Protein AF-A0A931ZYP3-F1 (afdb_monomer_lite)

Radius of gyration: 19.09 Å; chains: 1; bounding box: 45×35×56 Å

Secondary structure (DSSP, 8-state):
-HHHHHHHHHHHHHHHHHHHHHHHT--SPPHHHHHHHHHHHHHHHB---TTSSS--EEEEES-HHHHHHHHHHHHHTT---TTSEEEEEEE-TTS-HHHHHHHHHHHH---GGGEEEEE---SGGGTTS-TTS-TT-EEEEEE--HHHHHHHHHHHHHHHTTS--

pLDDT: mean 90.43, std 12.02, range [52.38, 98.69]

Foldseek 3Di:
DVVVVVVVVVVVVVVVVVVVVVVVVDDPDDLVNLLLVLLVLCVVFWDDDVPPPFDKTKGKFQPLVSLLSNLCCCCVVVVDDLVQKAKEFEDEPVADLQQLLVVNCVSNVHHSVSYHYDYDPDPVVPPDDDPCPRVNGMMMIIGRDPVSVVVSVVSVVVVVVPVVD

Sequence (165 aa):
MRFNRERSKAIQQENEQFRAVGRRGIGTLSKRELLVAGAALYWGEGTKSEKRPSPMLALSNSDPRLVALFMRFVREILGVPEDRIRSGVHIYPNLTAEKARRFWAKVTGLPADKFYVVNQVSRASQSRRPRNSLPYGTVSVRVSSRALFQRVLGCIEGFADNATK

Structure (mmCIF, N/CA/C/O backbone):
data_AF-A0A931ZYP3-F1
#
_entry.id   AF-A0A931ZYP3-F1
#
loop_
_atom_site.group_PDB
_atom_site.id
_atom_site.type_symbol
_atom_site.label_atom_id
_atom_site.label_alt_id
_atom_site.label_comp_id
_atom_site.label_asym_id
_atom_site.label_entity_id
_atom_site.label_seq_id
_atom_site.pdbx_PDB_ins_code
_atom_site.Cartn_x
_atom_site.Cartn_y
_atom_site.Cartn_z
_atom_site.occupancy
_atom_site.B_iso_or_equiv
_atom_site.auth_seq_id
_atom_site.auth_comp_id
_atom_site.auth_asym_id
_atom_site.auth_atom_id
_atom_site.pdbx_PDB_model_num
ATOM 1 N N . MET A 1 1 ? 14.338 -5.470 40.236 1.00 62.47 1 MET A N 1
ATOM 2 C CA . MET A 1 1 ? 14.302 -6.066 38.872 1.00 62.47 1 MET A CA 1
ATOM 3 C C . MET A 1 1 ? 13.080 -6.958 38.601 1.00 62.47 1 MET A C 1
ATOM 5 O O . MET A 1 1 ? 12.554 -6.876 37.499 1.00 62.47 1 MET A O 1
ATOM 9 N N . ARG A 1 2 ? 12.596 -7.781 39.551 1.00 63.94 2 ARG A N 1
ATOM 10 C CA . ARG A 1 2 ? 11.420 -8.667 39.363 1.00 63.94 2 ARG A CA 1
ATOM 11 C C . ARG A 1 2 ? 10.085 -7.913 39.195 1.00 63.94 2 ARG A C 1
ATOM 13 O O . ARG A 1 2 ? 9.375 -8.174 38.232 1.00 63.94 2 ARG A O 1
ATOM 20 N N . PHE A 1 3 ? 9.845 -6.889 40.019 1.00 63.97 3 PHE A N 1
ATOM 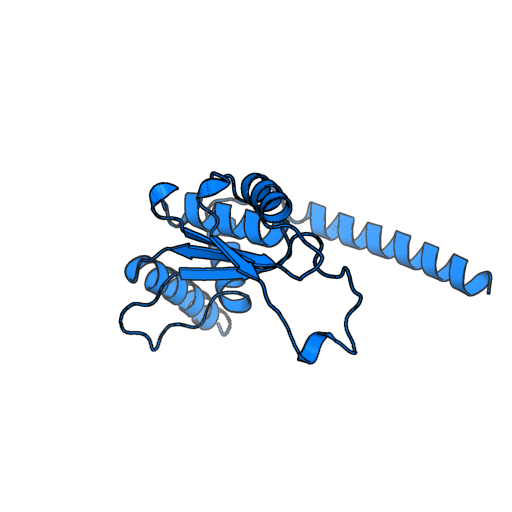21 C CA . PHE A 1 3 ? 8.668 -6.005 39.947 1.00 63.97 3 PHE A CA 1
ATOM 22 C C . PHE A 1 3 ? 8.483 -5.341 38.569 1.00 63.97 3 PHE A C 1
ATOM 24 O O . PHE A 1 3 ? 7.392 -5.346 38.007 1.00 63.97 3 PHE A O 1
ATOM 31 N N . ASN A 1 4 ? 9.572 -4.853 37.960 1.00 75.19 4 ASN A N 1
ATOM 32 C CA . ASN A 1 4 ? 9.519 -4.253 36.622 1.00 75.19 4 ASN A CA 1
ATOM 33 C C . ASN A 1 4 ? 9.122 -5.275 35.545 1.00 75.19 4 ASN A C 1
ATOM 35 O O . ASN A 1 4 ? 8.399 -4.921 34.623 1.00 75.19 4 ASN A O 1
ATOM 39 N N . ARG A 1 5 ? 9.541 -6.544 35.668 1.00 77.94 5 ARG A N 1
ATOM 40 C CA . ARG A 1 5 ? 9.166 -7.605 34.717 1.00 77.94 5 ARG A CA 1
ATOM 41 C C . ARG A 1 5 ? 7.701 -8.014 34.860 1.00 77.94 5 ARG A C 1
ATOM 43 O O . ARG A 1 5 ? 7.040 -8.226 33.849 1.00 77.94 5 ARG A O 1
ATOM 50 N N . GLU A 1 6 ? 7.200 -8.125 36.086 1.00 84.19 6 GLU A N 1
ATOM 51 C CA . GLU A 1 6 ? 5.796 -8.463 36.360 1.00 84.19 6 GLU A CA 1
ATOM 52 C C . GLU A 1 6 ? 4.860 -7.341 35.891 1.00 84.19 6 GLU A C 1
ATOM 54 O O . GLU A 1 6 ? 3.898 -7.609 35.171 1.00 84.19 6 GLU A O 1
ATOM 59 N N . ARG A 1 7 ? 5.220 -6.076 36.149 1.00 86.50 7 ARG A N 1
ATOM 60 C CA . ARG A 1 7 ? 4.510 -4.909 35.609 1.00 86.50 7 ARG A CA 1
ATOM 61 C C . ARG A 1 7 ? 4.524 -4.871 34.078 1.00 86.50 7 ARG A C 1
ATOM 63 O O . ARG A 1 7 ? 3.486 -4.634 33.471 1.00 86.50 7 ARG A O 1
ATOM 70 N N . SER A 1 8 ? 5.669 -5.131 33.438 1.00 89.44 8 SER A N 1
ATOM 71 C CA . SER A 1 8 ? 5.746 -5.196 31.971 1.00 89.44 8 SER A CA 1
ATOM 72 C C . SER A 1 8 ? 4.854 -6.292 31.383 1.00 89.44 8 SER A C 1
ATOM 74 O O . SER A 1 8 ? 4.223 -6.058 30.357 1.00 89.44 8 SER A O 1
ATOM 76 N N . LYS A 1 9 ? 4.763 -7.462 32.030 1.00 92.38 9 LYS A N 1
ATOM 77 C CA . LYS A 1 9 ? 3.857 -8.539 31.600 1.00 92.38 9 LYS A CA 1
ATOM 78 C C . LYS A 1 9 ? 2.388 -8.144 31.736 1.00 92.38 9 LYS A C 1
ATOM 80 O O . LYS A 1 9 ? 1.627 -8.380 30.804 1.00 92.38 9 LYS A O 1
ATOM 85 N N . ALA A 1 10 ? 2.007 -7.520 32.851 1.00 92.69 10 ALA A N 1
ATOM 86 C CA . ALA A 1 10 ? 0.640 -7.044 33.060 1.00 92.69 10 ALA A CA 1
ATOM 87 C C . ALA A 1 10 ? 0.234 -6.007 31.996 1.00 92.69 10 ALA A C 1
ATOM 89 O O . ALA A 1 10 ? -0.794 -6.164 31.347 1.00 92.69 10 ALA A O 1
ATOM 90 N N . ILE A 1 11 ? 1.101 -5.022 31.725 1.00 94.19 11 ILE A N 1
ATOM 91 C CA . ILE A 1 11 ? 0.893 -4.026 30.659 1.00 94.19 11 ILE A CA 1
ATOM 92 C C . ILE A 1 11 ? 0.796 -4.696 29.281 1.00 94.19 11 ILE A C 1
ATOM 94 O O . ILE A 1 11 ? 0.007 -4.282 28.436 1.00 94.19 11 ILE A O 1
ATOM 98 N N . GLN A 1 12 ? 1.601 -5.727 29.012 1.00 94.56 12 GLN A N 1
ATOM 99 C CA . GLN A 1 12 ? 1.524 -6.450 27.745 1.00 94.56 12 GLN A CA 1
ATOM 100 C C . GLN A 1 12 ? 0.174 -7.162 27.580 1.00 94.56 12 GLN A C 1
ATOM 102 O O . GLN A 1 12 ? -0.430 -7.053 26.516 1.00 94.56 12 GLN A O 1
ATOM 107 N N . GLN A 1 13 ? -0.314 -7.835 28.624 1.00 94.69 13 GLN A N 1
ATOM 108 C CA . GLN A 1 13 ? -1.623 -8.493 28.604 1.00 94.69 13 GLN A CA 1
ATOM 109 C C . GLN A 1 13 ? -2.759 -7.483 28.411 1.00 94.69 13 GLN A C 1
ATOM 111 O O . GLN A 1 13 ? -3.633 -7.692 27.574 1.00 94.69 13 GLN A O 1
ATOM 116 N N . GLU A 1 14 ? -2.716 -6.356 29.120 1.00 96.75 14 GLU A N 1
ATOM 117 C CA . GLU A 1 14 ? -3.686 -5.269 28.966 1.00 96.75 14 GLU A CA 1
ATOM 118 C C . GLU A 1 14 ? -3.666 -4.688 27.535 1.00 96.75 14 GLU A C 1
ATOM 120 O O . GLU A 1 14 ? -4.705 -4.554 26.884 1.00 96.75 14 GLU A O 1
ATOM 125 N N . ASN A 1 15 ? -2.478 -4.448 26.971 1.00 97.00 15 ASN A N 1
ATOM 126 C CA . ASN A 1 15 ? -2.329 -4.019 25.579 1.00 97.00 15 ASN A CA 1
ATOM 127 C C . ASN A 1 15 ? -2.909 -5.035 24.584 1.00 97.00 15 ASN A C 1
ATOM 129 O O . ASN A 1 15 ? -3.500 -4.645 23.575 1.00 97.00 15 ASN A O 1
ATOM 133 N N . GLU A 1 16 ? -2.726 -6.333 24.824 1.00 96.88 16 GLU A N 1
ATOM 134 C CA . GLU A 1 16 ? -3.296 -7.393 23.990 1.00 96.88 16 GLU A CA 1
ATOM 135 C C . GLU A 1 16 ? -4.829 -7.388 24.049 1.00 96.88 16 GLU A C 1
ATOM 137 O O . GLU A 1 16 ? -5.474 -7.531 23.007 1.00 96.88 16 GLU A O 1
ATOM 142 N N . GLN A 1 17 ? -5.416 -7.126 25.220 1.00 97.12 17 GLN A N 1
ATOM 143 C CA . GLN A 1 17 ? -6.865 -6.979 25.381 1.00 97.12 17 GLN A CA 1
ATOM 144 C C . GLN A 1 17 ? -7.405 -5.773 24.600 1.00 97.12 17 GLN A C 1
ATOM 146 O O . GLN A 1 17 ? -8.337 -5.932 23.805 1.00 97.12 17 GLN A O 1
ATOM 151 N N . PHE A 1 18 ? -6.789 -4.592 24.728 1.00 97.81 18 PHE A N 1
ATOM 152 C CA . PHE A 1 18 ? -7.200 -3.409 23.960 1.00 97.81 18 PHE A CA 1
ATOM 153 C C . PHE A 1 18 ? -7.043 -3.613 22.448 1.00 97.81 18 PHE A C 1
ATOM 155 O O . PHE A 1 18 ? -7.933 -3.262 21.669 1.00 97.81 18 PHE A O 1
ATOM 162 N N . ARG A 1 19 ? -5.955 -4.260 22.011 1.00 96.69 19 ARG A N 1
ATOM 163 C CA . ARG A 1 19 ? -5.765 -4.627 20.598 1.00 96.69 19 ARG A CA 1
ATOM 164 C C . ARG A 1 19 ? -6.827 -5.609 20.111 1.00 96.69 19 ARG A C 1
ATOM 166 O O . ARG A 1 19 ? -7.275 -5.482 18.974 1.00 96.69 19 ARG A O 1
ATOM 173 N N . ALA A 1 20 ? -7.243 -6.569 20.937 1.00 96.56 20 ALA A N 1
ATOM 174 C CA . ALA A 1 20 ? -8.303 -7.513 20.591 1.00 96.56 20 ALA A CA 1
ATOM 175 C C . ALA A 1 20 ? -9.661 -6.814 20.433 1.00 96.56 20 ALA A C 1
ATOM 177 O O . ALA A 1 20 ? -10.399 -7.129 19.500 1.00 96.56 20 ALA A O 1
ATOM 178 N N . VAL A 1 21 ? -9.974 -5.834 21.290 1.00 97.44 21 VAL A N 1
ATOM 179 C CA . VAL A 1 21 ? -11.161 -4.975 21.137 1.00 97.44 21 VAL A CA 1
ATOM 180 C C . VAL A 1 21 ? -11.108 -4.220 19.808 1.00 97.44 21 VAL A C 1
ATOM 182 O O . VAL A 1 21 ? -12.028 -4.361 19.006 1.00 97.44 21 VAL A O 1
ATOM 185 N N . GLY A 1 22 ? -10.005 -3.518 19.519 1.00 96.69 22 GLY A N 1
ATOM 186 C CA . GLY A 1 22 ? -9.841 -2.794 18.253 1.00 96.69 22 GLY A CA 1
ATOM 187 C C . GLY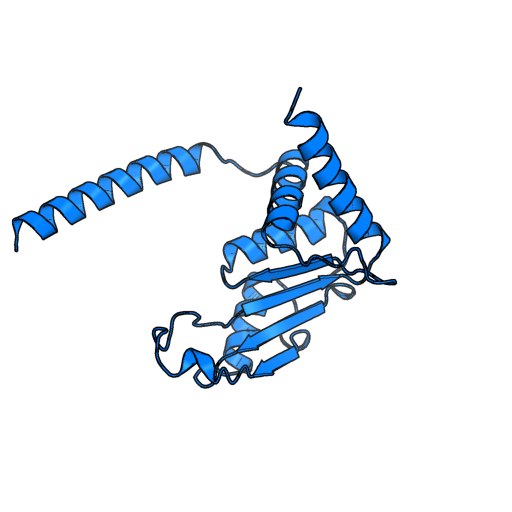 A 1 22 ? -9.931 -3.702 17.022 1.00 96.69 22 GLY A C 1
ATOM 188 O O . GLY A 1 22 ? -10.585 -3.358 16.042 1.00 96.69 22 GLY A O 1
ATOM 189 N N . ARG A 1 23 ? -9.345 -4.906 17.084 1.00 95.56 23 ARG A N 1
ATOM 190 C CA . ARG A 1 23 ? -9.410 -5.891 15.994 1.00 95.56 23 ARG A CA 1
ATOM 191 C C . ARG A 1 23 ? -10.832 -6.386 15.736 1.00 95.56 23 ARG A C 1
ATOM 193 O O . ARG A 1 23 ? -11.187 -6.566 14.581 1.00 95.56 23 ARG A O 1
ATOM 200 N N . ARG A 1 24 ? -11.634 -6.609 16.782 1.00 95.88 24 ARG A N 1
ATOM 201 C CA . ARG A 1 24 ? -13.042 -7.026 16.638 1.00 95.88 24 ARG A CA 1
ATOM 202 C C . ARG A 1 24 ? -13.927 -5.930 16.049 1.00 95.88 24 ARG A C 1
ATOM 204 O O . ARG A 1 24 ? -14.931 -6.257 15.431 1.00 95.88 24 ARG A O 1
ATOM 211 N N . GLY A 1 25 ? -13.545 -4.662 16.211 1.00 96.31 25 GLY A N 1
ATOM 212 C CA . GLY A 1 25 ? -14.243 -3.529 15.601 1.00 96.31 25 GLY A CA 1
ATOM 213 C C . GLY A 1 25 ? -14.079 -3.434 14.082 1.00 96.31 25 GLY A C 1
ATOM 214 O O . GLY A 1 25 ? -14.853 -2.733 13.442 1.00 96.31 25 GLY A O 1
ATOM 215 N N . ILE A 1 26 ? -13.104 -4.138 13.495 1.00 95.69 26 ILE A N 1
ATOM 216 C CA . ILE A 1 26 ? -12.845 -4.127 12.052 1.00 95.69 26 ILE A CA 1
ATOM 217 C C . ILE A 1 26 ? -13.111 -5.519 11.477 1.00 95.69 26 ILE A C 1
ATOM 219 O O . ILE A 1 26 ? -12.328 -6.452 11.664 1.00 95.69 26 ILE A O 1
ATOM 223 N N . GLY A 1 27 ? -14.232 -5.649 10.770 1.00 93.00 27 GLY A N 1
ATOM 224 C CA . GLY A 1 27 ? -14.607 -6.864 10.052 1.00 93.00 27 GLY A CA 1
ATOM 225 C C . GLY A 1 27 ? -13.951 -6.981 8.674 1.00 93.00 27 GLY A C 1
ATOM 226 O O . GLY A 1 27 ? -12.930 -6.361 8.366 1.00 93.00 27 GLY A O 1
ATOM 227 N N . THR A 1 28 ? -14.564 -7.788 7.809 1.00 94.69 28 THR A N 1
ATOM 228 C CA . THR A 1 28 ? -14.203 -7.818 6.389 1.00 94.69 28 THR A CA 1
ATOM 229 C C . THR A 1 28 ? -14.559 -6.480 5.754 1.00 94.69 28 THR A C 1
ATOM 231 O O . THR A 1 28 ? -15.721 -6.090 5.757 1.00 94.69 28 THR A O 1
ATOM 234 N N . LEU A 1 29 ? -13.564 -5.804 5.180 1.00 96.94 29 LEU A N 1
ATOM 235 C CA . LEU A 1 29 ? -13.775 -4.510 4.538 1.00 96.94 29 LEU A CA 1
ATOM 236 C C . LEU A 1 29 ? -14.688 -4.653 3.315 1.00 96.94 29 LEU A C 1
ATOM 238 O O . LEU A 1 29 ? -14.351 -5.354 2.356 1.00 96.94 29 LEU A O 1
ATOM 242 N N . SER A 1 30 ? -15.805 -3.934 3.330 1.00 97.62 30 SER A N 1
ATOM 243 C CA . SER A 1 30 ? -16.619 -3.654 2.151 1.00 97.62 30 SER A CA 1
ATOM 244 C C . SER A 1 30 ? -15.832 -2.836 1.118 1.00 97.62 30 SER A C 1
ATOM 246 O O . SER A 1 30 ? -14.801 -2.226 1.416 1.00 97.62 30 SER A O 1
ATOM 248 N N . LYS A 1 31 ? -16.347 -2.742 -0.116 1.00 97.81 31 LYS A N 1
ATOM 249 C CA . LYS A 1 31 ? -15.730 -1.896 -1.155 1.00 97.81 31 LYS A CA 1
ATOM 250 C C . LYS A 1 31 ? -15.630 -0.428 -0.731 1.00 97.81 31 LYS A C 1
ATOM 252 O O . LYS A 1 31 ? -14.653 0.236 -1.069 1.00 97.81 31 LYS A O 1
ATOM 257 N N . ARG A 1 32 ? -16.618 0.084 0.013 1.00 97.00 32 ARG A N 1
ATOM 258 C CA . ARG A 1 32 ? -16.595 1.467 0.503 1.00 97.00 32 ARG A CA 1
ATOM 259 C C . ARG A 1 32 ? -15.527 1.654 1.577 1.00 97.00 32 ARG A C 1
ATOM 261 O O . ARG A 1 32 ? -14.764 2.609 1.481 1.00 97.00 32 ARG A O 1
ATOM 268 N N . GLU A 1 33 ? -15.425 0.746 2.543 1.00 97.75 33 GLU A N 1
ATOM 269 C CA . GLU A 1 33 ? -14.385 0.813 3.579 1.00 97.75 33 GLU A CA 1
ATOM 270 C C . GLU A 1 33 ? -12.984 0.658 2.986 1.00 97.75 33 GLU A C 1
ATOM 272 O O . GLU A 1 33 ? -12.078 1.393 3.364 1.00 97.75 33 GLU A O 1
ATOM 277 N N . LEU A 1 34 ? -12.803 -0.232 2.004 1.00 98.31 34 LEU A N 1
ATOM 278 C CA . LEU A 1 34 ? -11.527 -0.390 1.306 1.00 98.31 34 LEU A CA 1
ATOM 279 C C . LEU A 1 34 ? -11.161 0.852 0.481 1.00 98.31 34 LEU A C 1
ATOM 281 O O . LEU A 1 34 ? -9.992 1.232 0.451 1.00 98.31 34 LEU A O 1
ATOM 285 N N . LEU A 1 35 ? -12.138 1.506 -0.159 1.00 98.25 35 LEU A N 1
ATOM 286 C CA . LEU A 1 35 ? -11.932 2.797 -0.821 1.00 98.25 35 LEU A CA 1
ATOM 287 C C . LEU A 1 35 ? -11.455 3.853 0.183 1.00 98.25 35 LEU A C 1
ATOM 289 O O . LEU A 1 35 ? -10.477 4.546 -0.091 1.00 98.25 35 LEU A O 1
ATOM 293 N N . VAL A 1 36 ? -12.116 3.946 1.343 1.00 97.44 36 VAL A N 1
ATOM 294 C CA . VAL A 1 36 ? -11.759 4.913 2.388 1.00 97.44 36 VAL A CA 1
ATOM 295 C C . VAL A 1 36 ? -10.365 4.642 2.947 1.00 97.44 36 VAL A C 1
ATOM 297 O O . VAL A 1 36 ? -9.501 5.518 2.913 1.00 97.44 36 VAL A O 1
ATOM 300 N N . ALA A 1 37 ? -10.115 3.407 3.382 1.00 97.69 37 ALA A N 1
ATOM 301 C CA . ALA A 1 37 ? -8.835 2.991 3.936 1.00 97.69 37 ALA A CA 1
ATOM 302 C C . ALA A 1 37 ? -7.692 3.143 2.924 1.00 97.69 37 ALA A C 1
ATOM 304 O O . ALA A 1 37 ? -6.621 3.620 3.283 1.00 97.69 37 ALA A O 1
ATOM 305 N N . GLY A 1 38 ? -7.907 2.774 1.659 1.00 98.06 38 GLY A N 1
ATOM 306 C CA . GLY A 1 38 ? -6.892 2.871 0.612 1.00 98.06 38 GLY A CA 1
ATOM 307 C C . GLY A 1 38 ? -6.521 4.310 0.253 1.00 98.06 38 GLY A C 1
ATOM 308 O O . GLY A 1 38 ? -5.337 4.610 0.099 1.00 98.06 38 GLY A O 1
ATOM 309 N N . ALA A 1 39 ? -7.502 5.213 0.177 1.00 97.94 39 ALA A N 1
ATOM 310 C CA . ALA A 1 39 ? -7.243 6.630 -0.064 1.00 97.94 39 ALA A CA 1
ATOM 311 C C . ALA A 1 39 ? -6.558 7.303 1.139 1.00 97.94 39 ALA A C 1
ATOM 313 O O . ALA A 1 39 ? -5.572 8.011 0.948 1.00 97.94 39 ALA A O 1
ATOM 314 N N . ALA A 1 40 ? -6.998 7.025 2.373 1.00 97.69 40 ALA A N 1
ATOM 315 C CA . ALA A 1 40 ? -6.357 7.551 3.581 1.00 97.69 40 ALA A CA 1
ATOM 316 C C . ALA A 1 40 ? -4.924 7.015 3.743 1.00 97.69 40 ALA A C 1
ATOM 318 O O . ALA A 1 40 ? -4.003 7.763 4.071 1.00 97.69 40 ALA A O 1
ATOM 319 N N . LEU A 1 41 ? -4.712 5.733 3.431 1.00 97.75 41 LEU A N 1
ATOM 320 C CA . LEU A 1 41 ? -3.385 5.129 3.396 1.00 97.75 41 LEU A CA 1
ATOM 321 C C . LEU A 1 41 ? -2.485 5.822 2.369 1.00 97.75 41 LEU A C 1
ATOM 323 O O . LEU A 1 41 ? -1.342 6.146 2.680 1.00 97.75 41 LEU A O 1
ATOM 327 N N . TYR A 1 42 ? -2.989 6.075 1.157 1.00 98.06 42 TYR A N 1
ATOM 328 C CA . TYR A 1 42 ? -2.224 6.795 0.141 1.00 98.06 42 TYR A CA 1
ATOM 329 C C . TYR A 1 42 ? -1.935 8.242 0.553 1.00 98.06 42 TYR A C 1
ATOM 331 O O . TYR A 1 42 ? -0.860 8.752 0.258 1.00 98.06 42 TYR A O 1
ATOM 339 N N . TRP A 1 43 ? -2.845 8.900 1.268 1.00 97.19 43 TRP A N 1
ATOM 340 C CA . TRP A 1 43 ? -2.603 10.247 1.777 1.00 97.19 43 TRP A CA 1
ATOM 341 C C . TRP A 1 43 ? -1.412 10.298 2.744 1.00 97.19 43 TRP A C 1
ATOM 343 O O . TRP A 1 43 ? -0.584 11.206 2.654 1.00 97.19 43 TRP A O 1
ATOM 353 N N . GLY A 1 44 ? -1.298 9.307 3.633 1.00 96.75 44 GLY A N 1
ATOM 354 C CA . GLY A 1 44 ? -0.203 9.224 4.602 1.00 96.75 44 GLY A CA 1
ATOM 355 C C . GLY A 1 44 ? 1.116 8.691 4.031 1.00 96.75 44 GLY A C 1
ATOM 356 O O . GLY A 1 44 ? 2.181 9.203 4.364 1.00 96.75 44 GLY A O 1
ATOM 357 N N . GLU A 1 45 ? 1.057 7.674 3.169 1.00 97.38 45 GLU A N 1
ATOM 358 C CA . GLU A 1 45 ? 2.220 6.856 2.765 1.00 97.38 45 GLU A CA 1
ATOM 359 C C . GLU A 1 45 ? 2.525 6.910 1.255 1.00 97.38 45 GLU A C 1
ATOM 361 O O . GLU A 1 45 ? 3.508 6.339 0.770 1.00 97.38 45 GLU A O 1
ATOM 366 N N . GLY A 1 46 ? 1.658 7.557 0.477 1.00 96.44 46 GLY A N 1
ATOM 367 C CA . GLY A 1 46 ? 1.785 7.685 -0.967 1.00 96.44 46 GLY A CA 1
ATOM 368 C C . GLY A 1 46 ? 2.858 8.686 -1.386 1.00 96.44 46 GLY A C 1
ATOM 369 O O . GLY A 1 46 ? 3.251 9.606 -0.668 1.00 96.44 46 GLY A O 1
ATOM 370 N N . THR A 1 47 ? 3.344 8.514 -2.610 1.00 93.56 47 THR A N 1
ATOM 371 C CA . THR A 1 47 ? 4.331 9.410 -3.206 1.00 93.56 47 THR A CA 1
ATOM 372 C C . THR A 1 47 ? 3.650 10.694 -3.659 1.00 93.56 47 THR A C 1
ATOM 374 O O . THR A 1 47 ? 2.789 10.673 -4.542 1.00 93.56 47 THR A O 1
ATOM 377 N N . LYS A 1 48 ? 4.117 11.821 -3.119 1.00 89.00 48 LYS A N 1
ATOM 378 C CA . LYS A 1 48 ? 3.766 13.161 -3.599 1.00 89.00 48 LYS A CA 1
ATOM 379 C C . LYS A 1 48 ? 4.427 13.391 -4.953 1.00 89.00 48 LYS A C 1
ATOM 381 O O . LYS A 1 48 ? 5.654 13.474 -5.054 1.00 89.00 48 LYS A O 1
ATOM 386 N N . SER A 1 49 ? 3.629 13.395 -6.014 1.00 84.12 49 SER A N 1
ATOM 387 C CA . SER A 1 49 ? 4.125 13.526 -7.391 1.00 84.12 49 SER A CA 1
ATOM 388 C C . SER A 1 49 ? 3.326 14.509 -8.242 1.00 84.12 49 SER A C 1
ATOM 390 O O . SER A 1 49 ? 3.519 14.563 -9.452 1.00 84.12 49 SER A O 1
ATOM 392 N N . GLU A 1 50 ? 2.501 15.343 -7.608 1.00 83.75 50 GLU A N 1
ATOM 393 C CA . GLU A 1 50 ? 1.543 16.266 -8.230 1.00 83.75 50 GLU A CA 1
ATOM 394 C C . GLU A 1 50 ? 2.213 17.235 -9.210 1.00 83.75 50 GLU A C 1
ATOM 396 O O . GLU A 1 50 ? 1.643 17.583 -10.238 1.00 83.75 50 GLU A O 1
ATOM 401 N N . LYS A 1 51 ? 3.455 17.637 -8.917 1.00 84.44 51 LYS A N 1
ATOM 402 C CA . LYS A 1 51 ? 4.229 18.584 -9.733 1.00 84.44 51 LYS A CA 1
ATOM 403 C C . LYS A 1 51 ? 4.862 17.959 -10.984 1.00 84.44 51 LYS A C 1
ATOM 405 O O . LYS A 1 51 ? 5.531 18.660 -11.737 1.00 84.44 51 LYS A O 1
ATOM 410 N N . ARG A 1 52 ? 4.734 16.643 -11.194 1.00 83.25 52 ARG A N 1
ATOM 411 C CA . ARG A 1 52 ? 5.320 15.959 -12.358 1.00 83.25 52 ARG A CA 1
ATOM 412 C C . ARG A 1 52 ? 4.333 15.968 -13.531 1.00 83.25 52 ARG A C 1
ATOM 414 O O . ARG A 1 52 ? 3.165 15.667 -13.312 1.00 83.25 52 ARG A O 1
ATOM 421 N N . PRO A 1 53 ? 4.789 16.170 -14.784 1.00 80.06 53 PRO A N 1
ATOM 422 C CA . PRO A 1 53 ? 3.919 16.093 -15.967 1.00 80.06 53 PRO A CA 1
ATOM 423 C C . PRO A 1 53 ? 3.221 14.734 -16.142 1.00 80.06 53 PRO A C 1
ATOM 425 O O . PRO A 1 53 ? 2.153 14.631 -16.736 1.00 80.06 53 PRO A O 1
ATOM 428 N N . SER A 1 54 ? 3.832 13.665 -15.630 1.00 84.19 54 SER A N 1
ATOM 429 C CA . SER A 1 54 ? 3.293 12.304 -15.647 1.00 84.19 54 SER A CA 1
ATOM 430 C C . SER A 1 54 ? 3.396 11.700 -14.245 1.00 84.19 54 SER A C 1
ATOM 432 O O . SER A 1 54 ? 4.352 10.970 -13.961 1.00 84.19 54 SER A O 1
ATOM 434 N N . PRO A 1 55 ? 2.465 12.046 -13.335 1.00 91.12 55 PRO A N 1
ATOM 435 C CA . PRO A 1 55 ? 2.468 11.501 -11.990 1.00 91.12 55 PRO A CA 1
ATOM 436 C C . PRO A 1 55 ? 2.093 10.019 -12.031 1.00 91.12 55 PRO A C 1
ATOM 438 O O . PRO A 1 55 ? 1.359 9.554 -12.909 1.00 91.12 55 PRO A O 1
ATOM 441 N N . MET A 1 56 ? 2.607 9.275 -11.062 1.00 92.44 56 MET A N 1
ATOM 442 C CA . MET A 1 56 ? 2.324 7.854 -10.909 1.00 92.44 56 MET A CA 1
ATOM 443 C C . MET A 1 56 ? 1.782 7.600 -9.515 1.00 92.44 56 MET A C 1
ATOM 445 O O . MET A 1 56 ? 2.228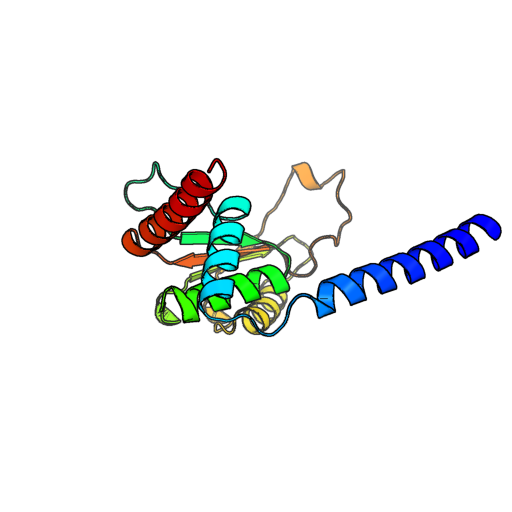 8.210 -8.544 1.00 92.44 56 MET A O 1
ATOM 449 N N . LEU A 1 57 ? 0.850 6.660 -9.420 1.00 95.69 57 LEU A N 1
ATOM 450 C CA . LEU A 1 57 ? 0.386 6.176 -8.135 1.00 95.69 57 LEU A CA 1
ATOM 451 C C . LEU A 1 57 ? 1.470 5.259 -7.573 1.00 95.69 57 LEU A C 1
ATOM 453 O O . LEU A 1 57 ? 1.677 4.161 -8.091 1.00 95.69 57 LEU A O 1
ATOM 457 N N . ALA A 1 58 ? 2.194 5.723 -6.559 1.00 96.38 58 ALA A N 1
ATOM 458 C CA . ALA A 1 58 ? 3.302 4.975 -5.983 1.00 96.38 58 ALA A CA 1
ATOM 459 C C . ALA A 1 58 ? 3.266 5.008 -4.458 1.00 96.38 58 ALA A C 1
ATOM 461 O O . ALA A 1 58 ? 3.129 6.073 -3.866 1.00 96.38 58 ALA A O 1
ATOM 462 N N . LEU A 1 59 ? 3.453 3.854 -3.826 1.00 97.75 59 LEU A N 1
ATOM 463 C CA . LEU A 1 59 ? 3.564 3.715 -2.374 1.00 97.75 59 LEU A CA 1
ATOM 464 C C . LEU A 1 59 ? 4.785 2.857 -2.063 1.00 97.75 59 LEU A C 1
ATOM 466 O O . LEU A 1 59 ? 5.008 1.839 -2.723 1.00 97.75 59 LEU A O 1
ATOM 470 N N . SER A 1 60 ? 5.588 3.272 -1.082 1.00 96.62 60 SER A N 1
ATOM 471 C CA . SER A 1 60 ? 6.759 2.503 -0.656 1.00 96.62 60 SER A CA 1
ATOM 472 C C . SER A 1 60 ? 6.745 2.289 0.849 1.00 96.62 60 SER A C 1
ATOM 474 O O . SER A 1 60 ? 6.719 3.258 1.595 1.00 96.62 60 SER A O 1
ATOM 476 N N . ASN A 1 61 ? 6.774 1.036 1.301 1.00 97.31 61 ASN A N 1
ATOM 477 C CA . ASN A 1 61 ? 6.706 0.715 2.725 1.00 97.31 61 ASN A CA 1
ATOM 478 C C . ASN A 1 61 ? 7.385 -0.637 3.025 1.00 97.31 61 ASN A C 1
ATOM 480 O O . ASN A 1 61 ? 7.705 -1.410 2.119 1.00 97.31 61 ASN A O 1
ATOM 484 N N . SER A 1 62 ? 7.660 -0.896 4.301 1.00 95.62 62 SER A N 1
ATOM 485 C CA . SER A 1 62 ? 8.311 -2.124 4.772 1.00 95.62 62 SER A CA 1
ATOM 486 C C . SER A 1 62 ? 7.397 -3.036 5.592 1.00 95.62 62 SER A C 1
ATOM 488 O O . SER A 1 62 ? 7.736 -4.205 5.774 1.00 95.62 62 SER A O 1
ATOM 490 N N . ASP A 1 63 ? 6.230 -2.557 6.047 1.00 96.50 63 ASP A N 1
ATOM 491 C CA . ASP A 1 63 ? 5.219 -3.414 6.669 1.00 96.50 63 ASP A CA 1
ATOM 492 C C . ASP A 1 63 ? 4.473 -4.202 5.572 1.00 96.50 63 ASP A C 1
ATOM 494 O O . ASP A 1 63 ? 3.770 -3.609 4.744 1.00 96.50 63 ASP A O 1
ATOM 498 N N . PRO A 1 64 ? 4.577 -5.544 5.551 1.00 97.69 64 PRO A N 1
ATOM 499 C CA . PRO A 1 64 ? 3.926 -6.364 4.536 1.00 97.69 64 PRO A CA 1
ATOM 500 C C . PRO A 1 64 ? 2.395 -6.287 4.574 1.00 97.69 64 PRO A C 1
ATOM 502 O O . PRO A 1 64 ? 1.755 -6.440 3.537 1.00 97.69 64 PRO A O 1
ATOM 505 N N . ARG A 1 65 ? 1.786 -6.036 5.738 1.00 97.19 65 ARG A N 1
ATOM 506 C CA . ARG A 1 65 ? 0.323 -5.961 5.883 1.00 97.19 65 ARG A CA 1
ATOM 507 C C . ARG A 1 65 ? -0.223 -4.678 5.268 1.00 97.19 65 ARG A C 1
ATOM 509 O O . ARG A 1 65 ? -1.267 -4.708 4.623 1.00 97.19 65 ARG A O 1
ATOM 516 N N . LEU A 1 66 ? 0.511 -3.577 5.424 1.00 98.00 66 LEU A N 1
ATOM 517 C CA . LEU A 1 66 ? 0.187 -2.291 4.808 1.00 98.00 66 LEU A CA 1
ATOM 518 C C . LEU A 1 66 ? 0.273 -2.390 3.283 1.00 98.00 66 LEU A C 1
ATOM 520 O O . LEU A 1 66 ? -0.658 -1.999 2.579 1.00 98.00 66 LEU A O 1
ATOM 524 N N . VAL A 1 67 ? 1.348 -2.994 2.772 1.00 98.38 67 VAL A N 1
ATOM 525 C CA . VAL A 1 67 ? 1.508 -3.237 1.332 1.00 98.38 67 VAL A CA 1
ATOM 526 C C . VAL A 1 67 ? 0.399 -4.148 0.803 1.00 98.38 67 VAL A C 1
ATOM 528 O O . VAL A 1 67 ? -0.173 -3.853 -0.242 1.00 98.38 67 VAL A O 1
ATOM 531 N N . ALA A 1 68 ? 0.042 -5.217 1.520 1.00 98.31 68 ALA A N 1
ATOM 532 C CA . ALA A 1 68 ? -1.050 -6.103 1.119 1.00 98.31 68 ALA A CA 1
ATOM 533 C C . ALA A 1 68 ? -2.403 -5.367 1.041 1.00 98.31 68 ALA A C 1
ATOM 535 O O . ALA A 1 68 ? -3.145 -5.558 0.076 1.00 98.31 68 ALA A O 1
ATOM 536 N N . LEU A 1 69 ? -2.706 -4.486 2.004 1.00 98.44 69 LEU A N 1
ATOM 537 C CA . LEU A 1 69 ? -3.909 -3.646 1.968 1.00 98.44 69 LEU A CA 1
ATOM 538 C C . LEU A 1 69 ? -3.903 -2.704 0.755 1.00 98.44 69 LEU A C 1
ATOM 540 O O . LEU A 1 69 ? -4.906 -2.605 0.049 1.00 98.44 69 LEU A O 1
ATOM 544 N N . PHE A 1 70 ? -2.765 -2.066 0.467 1.00 98.56 70 PHE A N 1
ATOM 545 C CA . PHE A 1 70 ? -2.624 -1.217 -0.715 1.00 98.56 70 PHE A CA 1
ATOM 546 C C . PHE A 1 70 ? -2.808 -2.008 -2.019 1.00 98.56 70 PHE A C 1
ATOM 548 O O . PHE A 1 70 ? -3.512 -1.557 -2.919 1.00 98.56 70 PHE A O 1
ATOM 555 N N . MET A 1 71 ? -2.250 -3.218 -2.113 1.00 98.50 71 MET A N 1
ATOM 556 C CA . MET A 1 71 ? -2.434 -4.088 -3.278 1.00 98.50 71 MET A CA 1
ATOM 557 C C . MET A 1 71 ? -3.904 -4.486 -3.478 1.00 98.50 71 MET A C 1
ATOM 559 O O . MET A 1 71 ? -4.380 -4.491 -4.613 1.00 98.50 71 MET A O 1
ATOM 563 N N . ARG A 1 72 ? -4.649 -4.766 -2.398 1.00 98.19 72 ARG A N 1
ATOM 564 C CA . ARG A 1 72 ? -6.104 -4.991 -2.475 1.00 98.19 72 ARG A CA 1
ATOM 565 C C . ARG A 1 72 ? -6.841 -3.761 -2.994 1.00 98.19 72 ARG A C 1
ATOM 567 O O . ARG A 1 72 ? -7.649 -3.886 -3.904 1.00 98.19 72 ARG A O 1
ATOM 574 N N . PHE A 1 73 ? -6.522 -2.570 -2.487 1.00 98.69 73 PHE A N 1
ATOM 575 C CA . PHE A 1 73 ? -7.099 -1.315 -2.979 1.00 98.69 73 PHE A CA 1
ATOM 576 C C . PHE A 1 73 ? -6.829 -1.095 -4.480 1.00 98.69 73 PHE A C 1
ATOM 578 O O . PHE A 1 73 ? -7.751 -0.805 -5.246 1.00 98.69 73 PHE A O 1
ATOM 585 N N . VAL A 1 74 ? -5.587 -1.307 -4.926 1.00 98.44 74 VAL A N 1
ATOM 586 C CA . VAL A 1 74 ? -5.181 -1.182 -6.336 1.00 98.44 74 VAL A CA 1
ATOM 587 C C . VAL A 1 74 ? -5.959 -2.143 -7.247 1.00 98.44 74 VAL A C 1
ATOM 589 O O . VAL A 1 74 ? -6.383 -1.753 -8.335 1.00 98.44 74 VAL A O 1
ATOM 592 N N . ARG A 1 75 ? -6.199 -3.378 -6.802 1.00 98.19 75 ARG A N 1
ATOM 593 C CA . ARG A 1 75 ? -6.935 -4.388 -7.578 1.00 98.19 75 ARG A CA 1
ATOM 594 C C . ARG A 1 75 ? -8.440 -4.175 -7.551 1.00 98.19 75 ARG A C 1
ATOM 596 O O . ARG A 1 75 ? -9.072 -4.090 -8.595 1.00 98.19 75 ARG A O 1
ATOM 603 N N . GLU A 1 76 ? -9.013 -4.094 -6.358 1.00 98.38 76 GLU A N 1
ATOM 604 C CA . GLU A 1 76 ? -10.460 -4.185 -6.154 1.00 98.38 76 GLU A CA 1
ATOM 605 C C . GLU A 1 76 ? -11.170 -2.842 -6.377 1.00 98.38 76 GLU A C 1
ATOM 607 O O . GLU A 1 76 ? -12.314 -2.823 -6.830 1.00 98.38 76 GLU A O 1
ATOM 612 N N . ILE A 1 77 ? -10.512 -1.717 -6.067 1.00 98.56 77 ILE A N 1
ATOM 613 C CA . ILE A 1 77 ? -11.121 -0.377 -6.134 1.00 98.56 77 ILE A CA 1
ATOM 614 C C . ILE A 1 77 ? -10.658 0.398 -7.366 1.00 98.56 77 ILE A C 1
ATOM 616 O O . ILE A 1 77 ? -11.461 1.069 -8.030 1.00 98.56 77 ILE A O 1
ATOM 620 N N . LEU A 1 78 ? -9.363 0.316 -7.681 1.00 98.12 78 LEU A N 1
ATOM 621 C CA . LEU A 1 78 ? -8.805 0.978 -8.859 1.00 98.12 78 LEU A CA 1
ATOM 622 C C . LEU A 1 78 ? -8.879 0.114 -10.125 1.00 98.12 78 LEU A C 1
ATOM 624 O O . LEU A 1 78 ? -8.746 0.669 -11.214 1.00 98.12 78 LEU A O 1
ATOM 628 N N . GLY A 1 79 ? -9.129 -1.195 -10.001 1.00 98.00 79 GLY A N 1
ATOM 629 C CA . GLY A 1 79 ? -9.298 -2.096 -11.145 1.00 98.00 79 GLY A CA 1
ATOM 630 C C . GLY A 1 79 ? -8.020 -2.291 -11.961 1.00 98.00 79 GLY A C 1
ATOM 631 O O . GLY A 1 79 ? -8.091 -2.467 -13.175 1.00 98.00 79 GLY A O 1
ATOM 632 N N . VAL A 1 80 ? -6.843 -2.181 -11.336 1.00 98.06 80 VAL A N 1
ATOM 633 C CA . VAL A 1 80 ? -5.564 -2.255 -12.055 1.00 98.06 80 VAL A CA 1
ATOM 634 C C . VAL A 1 80 ? -5.167 -3.717 -12.285 1.00 98.06 80 VAL A C 1
ATOM 636 O O . VAL A 1 80 ? -5.032 -4.456 -11.308 1.00 98.06 80 VAL A O 1
ATOM 639 N N . PRO A 1 81 ? -4.917 -4.132 -13.540 1.00 95.62 81 PRO A N 1
ATOM 640 C CA . PRO A 1 81 ? -4.433 -5.476 -13.837 1.00 95.62 81 PRO A CA 1
ATOM 641 C C . PRO A 1 81 ? -2.944 -5.650 -13.473 1.00 95.62 81 PRO A C 1
ATOM 643 O O . PRO A 1 81 ? -2.162 -4.696 -13.474 1.00 95.62 81 PRO A O 1
ATOM 646 N N . GLU A 1 82 ? -2.537 -6.886 -13.163 1.00 93.62 82 GLU A N 1
ATOM 647 C CA . GLU A 1 82 ? -1.197 -7.237 -12.643 1.00 93.62 82 GLU A CA 1
ATOM 648 C C . GLU A 1 82 ? -0.031 -6.859 -13.572 1.00 93.62 82 GLU A C 1
ATOM 650 O O . GLU A 1 82 ? 1.110 -6.667 -13.145 1.00 93.62 82 GLU A O 1
ATOM 655 N N . ASP A 1 83 ? -0.270 -6.810 -14.877 1.00 93.75 83 ASP A N 1
ATOM 656 C CA . ASP A 1 83 ? 0.704 -6.434 -15.903 1.00 93.75 83 ASP A CA 1
ATOM 657 C C . ASP A 1 83 ? 1.037 -4.935 -15.878 1.00 93.75 83 ASP A C 1
ATOM 659 O O . ASP A 1 83 ? 2.142 -4.551 -16.271 1.00 93.75 83 ASP A O 1
ATOM 663 N N . ARG A 1 84 ? 0.138 -4.105 -15.335 1.00 95.88 84 ARG A N 1
ATOM 664 C CA . ARG A 1 84 ? 0.324 -2.659 -15.152 1.00 95.88 84 ARG A CA 1
ATOM 665 C C . ARG A 1 84 ? 0.927 -2.277 -13.804 1.00 95.88 84 ARG A C 1
ATOM 667 O O . ARG A 1 84 ? 1.294 -1.115 -13.616 1.00 95.88 84 ARG A O 1
ATOM 674 N N . ILE A 1 85 ? 1.064 -3.232 -12.886 1.00 97.06 85 ILE A N 1
ATOM 675 C CA . ILE A 1 85 ? 1.724 -3.020 -11.600 1.00 97.06 85 ILE A CA 1
ATOM 676 C C . ILE A 1 85 ? 3.228 -3.256 -11.773 1.00 97.06 85 ILE A C 1
ATOM 678 O O . ILE A 1 85 ? 3.680 -4.273 -12.308 1.00 97.06 85 ILE A O 1
ATOM 682 N N . ARG A 1 86 ? 4.024 -2.280 -11.342 1.00 95.69 86 ARG A N 1
ATOM 683 C CA . ARG A 1 86 ? 5.487 -2.354 -11.305 1.00 95.69 86 ARG A CA 1
ATOM 684 C C . ARG A 1 86 ? 5.945 -2.318 -9.860 1.00 95.69 86 ARG A C 1
ATOM 686 O O . ARG A 1 86 ? 5.395 -1.568 -9.051 1.00 95.69 86 ARG A O 1
ATOM 693 N N . SER A 1 87 ? 6.971 -3.097 -9.537 1.00 96.19 87 SER A N 1
ATOM 694 C CA . SER A 1 87 ? 7.491 -3.139 -8.177 1.00 96.19 87 SER A CA 1
ATOM 695 C C . SER A 1 87 ? 9.002 -3.189 -8.130 1.00 96.19 87 SER A C 1
ATOM 697 O O . SER A 1 87 ? 9.650 -3.795 -8.978 1.00 96.19 87 SER A O 1
ATOM 699 N N . GLY A 1 88 ? 9.557 -2.552 -7.106 1.00 95.94 88 GLY A N 1
ATOM 700 C CA . GLY A 1 88 ? 10.976 -2.628 -6.810 1.00 95.94 88 GLY A CA 1
ATOM 701 C C . GLY A 1 88 ? 11.241 -2.738 -5.333 1.00 95.94 88 GLY A C 1
ATOM 702 O O . GLY A 1 88 ? 10.450 -2.255 -4.530 1.00 95.94 88 GLY A O 1
ATOM 703 N N . VAL A 1 89 ? 12.360 -3.354 -4.975 1.00 96.12 89 VAL A N 1
ATOM 704 C CA . VAL A 1 89 ? 12.751 -3.535 -3.581 1.00 96.12 89 VAL A CA 1
ATOM 705 C C . VAL A 1 89 ? 14.082 -2.858 -3.326 1.00 96.12 89 VAL A C 1
ATOM 707 O O . VAL A 1 89 ? 15.072 -3.111 -4.009 1.00 96.12 89 VAL A O 1
ATOM 710 N N . HIS A 1 90 ? 14.101 -1.997 -2.321 1.00 93.75 90 HIS A N 1
ATOM 711 C CA . HIS A 1 90 ? 15.319 -1.438 -1.765 1.00 93.75 90 HIS A CA 1
ATOM 712 C C . HIS A 1 90 ? 15.821 -2.384 -0.675 1.00 93.75 90 HIS A C 1
ATOM 714 O O . HIS A 1 90 ? 15.124 -2.615 0.315 1.00 93.75 90 HIS A O 1
ATOM 720 N N . ILE A 1 91 ? 17.014 -2.939 -0.872 1.00 91.06 91 ILE A N 1
ATOM 721 C CA . ILE A 1 91 ? 17.646 -3.890 0.049 1.00 91.06 91 ILE A CA 1
ATOM 722 C C . ILE A 1 91 ? 18.918 -3.294 0.657 1.00 91.06 91 ILE A C 1
ATOM 724 O O . ILE A 1 91 ? 19.479 -2.329 0.141 1.00 91.06 91 ILE A O 1
ATOM 728 N N . TYR A 1 92 ? 19.368 -3.880 1.761 1.00 84.88 92 TYR A N 1
ATOM 729 C CA . TYR A 1 92 ? 20.582 -3.492 2.483 1.00 84.88 92 TYR A CA 1
ATOM 730 C C . TYR A 1 92 ? 21.657 -4.575 2.316 1.00 84.88 92 TYR A C 1
ATOM 732 O O . TYR A 1 92 ? 21.294 -5.707 2.001 1.00 84.88 92 TYR A O 1
ATOM 740 N N . PRO A 1 93 ? 22.948 -4.289 2.579 1.00 80.75 93 PRO A N 1
ATOM 741 C CA . PRO A 1 93 ? 24.048 -5.219 2.289 1.00 80.75 93 PRO A CA 1
ATOM 742 C C . PRO A 1 93 ? 23.890 -6.650 2.836 1.00 80.75 93 PRO A C 1
ATOM 744 O O . PRO A 1 93 ? 24.397 -7.590 2.239 1.00 80.75 93 PRO A O 1
ATOM 747 N N . ASN A 1 94 ? 23.155 -6.835 3.938 1.00 81.56 94 ASN A N 1
ATOM 748 C CA . ASN A 1 94 ? 22.945 -8.143 4.574 1.00 81.56 94 ASN A CA 1
ATOM 749 C C . ASN A 1 94 ? 21.720 -8.918 4.039 1.00 81.56 94 ASN A C 1
ATOM 751 O O . ASN A 1 94 ? 21.357 -9.956 4.593 1.00 81.56 94 ASN A O 1
ATOM 755 N N . LEU A 1 95 ? 21.034 -8.410 3.013 1.00 86.94 95 LEU A N 1
ATOM 756 C CA . LEU A 1 95 ? 19.833 -9.011 2.436 1.00 86.94 95 LEU A CA 1
ATOM 757 C C . LEU A 1 95 ? 20.067 -9.328 0.961 1.00 86.94 95 LEU A C 1
ATOM 759 O O . LEU A 1 95 ? 20.383 -8.443 0.177 1.00 86.94 95 LEU A O 1
ATOM 763 N N . THR A 1 96 ? 19.848 -10.580 0.562 1.00 91.00 96 THR A N 1
ATOM 764 C CA . THR A 1 96 ? 19.956 -10.969 -0.846 1.00 91.00 96 THR A CA 1
ATOM 765 C C . THR A 1 96 ? 18.728 -10.527 -1.641 1.00 91.00 96 THR A C 1
ATOM 767 O O . THR A 1 96 ? 17.593 -10.563 -1.151 1.00 91.00 96 THR A O 1
ATOM 770 N N . ALA A 1 97 ? 18.948 -10.165 -2.908 1.00 93.06 97 ALA A N 1
ATOM 771 C CA . ALA A 1 97 ? 17.880 -9.825 -3.847 1.00 93.06 97 ALA A CA 1
ATOM 772 C C . ALA A 1 97 ? 16.830 -10.942 -3.942 1.00 93.06 97 ALA A C 1
ATOM 774 O O . ALA A 1 97 ? 15.633 -10.682 -3.903 1.00 93.06 97 ALA A O 1
ATOM 775 N N . GLU A 1 98 ? 17.273 -12.196 -3.991 1.00 94.62 98 GLU A N 1
ATOM 776 C CA . GLU A 1 98 ? 16.405 -13.367 -4.094 1.00 94.62 98 GLU A CA 1
ATOM 777 C C . GLU A 1 98 ? 15.484 -13.534 -2.869 1.00 94.62 98 GLU A C 1
ATOM 779 O O . GLU A 1 98 ? 14.278 -13.749 -3.017 1.00 94.62 98 GLU A O 1
ATOM 784 N N . LYS A 1 99 ? 16.015 -13.364 -1.647 1.00 94.62 99 LYS A N 1
ATOM 785 C CA . LYS A 1 99 ? 15.213 -13.415 -0.414 1.00 94.62 99 LYS A CA 1
ATOM 786 C C . LYS A 1 99 ? 14.158 -12.310 -0.394 1.00 94.62 99 LYS A C 1
ATOM 788 O O . LYS A 1 99 ? 13.009 -12.575 -0.045 1.00 94.62 99 LYS A O 1
ATOM 793 N N . ALA A 1 100 ? 14.536 -11.101 -0.800 1.00 95.69 100 ALA A N 1
ATOM 794 C CA . ALA A 1 100 ? 13.622 -9.972 -0.885 1.00 95.69 100 ALA A CA 1
ATOM 795 C C . ALA A 1 100 ? 12.514 -10.206 -1.929 1.00 95.69 100 ALA A C 1
ATOM 797 O O . ALA A 1 100 ? 11.335 -10.042 -1.621 1.00 95.69 100 ALA A O 1
ATOM 798 N N . ARG A 1 101 ? 12.878 -10.666 -3.134 1.00 96.75 101 ARG A N 1
ATOM 799 C CA . ARG A 1 101 ? 11.937 -10.990 -4.218 1.00 96.75 101 ARG A CA 1
ATOM 800 C C . ARG A 1 101 ? 10.917 -12.037 -3.796 1.00 96.75 101 ARG A C 1
ATOM 802 O O . ARG A 1 101 ? 9.725 -11.791 -3.923 1.00 96.75 101 ARG A O 1
ATOM 809 N N . ARG A 1 102 ? 11.363 -13.173 -3.247 1.00 96.81 102 ARG A N 1
ATOM 810 C CA . ARG A 1 102 ? 10.457 -14.242 -2.791 1.00 96.81 102 ARG A CA 1
ATOM 811 C C . ARG A 1 102 ? 9.475 -13.752 -1.734 1.00 96.81 102 ARG A C 1
ATOM 813 O O . ARG A 1 102 ? 8.290 -14.070 -1.801 1.00 96.81 102 ARG A O 1
ATOM 820 N N . PHE A 1 103 ? 9.960 -12.974 -0.767 1.00 97.56 103 PHE A N 1
ATOM 821 C CA . PHE A 1 103 ? 9.107 -12.432 0.283 1.00 97.56 103 PHE A CA 1
ATOM 822 C C . PHE A 1 103 ? 8.040 -11.489 -0.287 1.00 97.56 103 PHE A C 1
ATOM 824 O O . PHE A 1 103 ? 6.850 -11.687 -0.045 1.00 97.56 103 PHE A O 1
ATOM 831 N N . TRP A 1 104 ? 8.445 -10.496 -1.082 1.00 97.88 104 TRP A N 1
ATOM 832 C CA . TRP A 1 104 ? 7.508 -9.510 -1.621 1.00 97.88 104 TRP A CA 1
ATOM 833 C C . TRP A 1 104 ? 6.591 -10.077 -2.704 1.00 97.88 104 TRP A C 1
ATOM 835 O O . TRP A 1 104 ? 5.441 -9.649 -2.785 1.00 97.88 104 TRP A O 1
ATOM 845 N N . ALA A 1 105 ? 7.025 -11.088 -3.458 1.00 97.56 105 ALA A N 1
ATOM 846 C CA . ALA A 1 105 ? 6.157 -11.850 -4.352 1.00 97.56 105 ALA A CA 1
ATOM 847 C C . ALA A 1 105 ? 5.006 -12.509 -3.580 1.00 97.56 105 ALA A C 1
ATOM 849 O O . ALA A 1 105 ? 3.848 -12.360 -3.956 1.00 97.56 105 ALA A O 1
ATOM 850 N N . LYS A 1 106 ? 5.296 -13.138 -2.432 1.00 97.88 106 LYS A N 1
ATOM 851 C CA . LYS A 1 106 ? 4.262 -13.731 -1.569 1.00 97.88 106 LYS A CA 1
ATOM 852 C C . LYS A 1 106 ? 3.293 -12.686 -1.006 1.00 97.88 106 LYS A C 1
ATOM 854 O O . LYS A 1 106 ? 2.096 -12.936 -0.954 1.00 97.88 106 LYS A O 1
ATOM 859 N N . VAL A 1 107 ? 3.802 -11.536 -0.562 1.00 98.06 107 VAL A N 1
ATOM 860 C CA . VAL A 1 107 ? 2.977 -10.474 0.046 1.00 98.06 107 VAL A CA 1
ATOM 861 C C . VAL A 1 107 ? 2.085 -9.788 -0.985 1.00 98.06 107 VAL A C 1
ATOM 863 O O . VAL A 1 107 ? 0.917 -9.517 -0.721 1.00 98.06 107 VAL A O 1
ATOM 866 N N . THR A 1 108 ? 2.643 -9.471 -2.150 1.00 97.62 108 THR A N 1
ATOM 867 C CA . THR A 1 108 ? 1.933 -8.709 -3.181 1.00 97.62 108 THR A CA 1
ATOM 868 C C . THR A 1 108 ? 1.114 -9.599 -4.104 1.00 97.62 108 THR A C 1
ATOM 870 O O . THR A 1 108 ? 0.140 -9.111 -4.661 1.00 97.62 108 THR A O 1
ATOM 873 N N . GLY A 1 109 ? 1.482 -10.868 -4.289 1.00 96.56 109 GLY A N 1
ATOM 874 C CA . GLY A 1 109 ? 0.943 -11.744 -5.333 1.00 96.56 109 GLY A CA 1
ATOM 875 C C . GLY A 1 109 ? 1.562 -11.523 -6.720 1.00 96.56 109 GLY A C 1
ATOM 876 O O . GLY A 1 109 ? 1.122 -12.146 -7.680 1.00 96.56 109 GLY A O 1
ATOM 877 N N . LEU A 1 110 ? 2.564 -10.645 -6.853 1.00 96.69 110 LEU A N 1
ATOM 878 C CA . LEU A 1 110 ? 3.265 -10.423 -8.118 1.00 96.69 110 LEU A CA 1
ATOM 879 C C . LEU A 1 110 ? 4.338 -11.501 -8.353 1.00 96.69 110 LEU A C 1
ATOM 881 O O . LEU A 1 110 ? 4.997 -11.920 -7.398 1.00 96.69 110 LEU A O 1
ATOM 885 N N . PRO A 1 111 ? 4.592 -11.896 -9.612 1.00 95.94 111 PRO A N 1
ATOM 886 C CA . PRO A 1 111 ? 5.730 -12.741 -9.965 1.00 95.94 111 PRO A CA 1
ATOM 887 C C . PRO A 1 111 ? 7.071 -12.170 -9.471 1.00 95.94 111 PRO A C 1
ATOM 889 O O . PRO A 1 111 ? 7.311 -10.962 -9.530 1.00 95.94 111 PRO A O 1
ATOM 892 N N . ALA A 1 112 ? 7.955 -13.036 -8.966 1.00 94.19 112 ALA A N 1
ATOM 893 C CA . ALA A 1 112 ? 9.215 -12.631 -8.331 1.00 94.19 112 ALA A CA 1
ATOM 894 C C . ALA A 1 112 ? 10.198 -11.927 -9.290 1.00 94.19 112 ALA A C 1
ATOM 896 O O . ALA A 1 112 ? 11.016 -11.112 -8.856 1.00 94.19 112 ALA A O 1
ATOM 897 N N . ASP A 1 113 ? 10.111 -12.219 -10.584 1.00 90.19 113 ASP A N 1
ATOM 898 C CA . ASP A 1 113 ? 10.877 -11.612 -11.675 1.00 90.19 113 ASP A CA 1
ATOM 899 C C . ASP A 1 113 ? 10.438 -10.172 -12.000 1.00 90.19 113 ASP A C 1
ATOM 901 O O . ASP A 1 113 ? 11.252 -9.384 -12.481 1.00 90.19 113 ASP A O 1
ATOM 905 N N . LYS A 1 114 ? 9.210 -9.769 -11.638 1.00 90.25 114 LYS A N 1
ATOM 906 C CA . LYS A 1 114 ? 8.730 -8.379 -11.780 1.00 90.25 114 LYS A CA 1
ATOM 907 C C . LYS A 1 114 ? 9.344 -7.394 -10.781 1.00 90.25 114 LYS A C 1
ATOM 909 O O . LYS A 1 114 ? 9.098 -6.191 -10.885 1.00 90.25 114 LYS A O 1
ATOM 914 N N . PHE A 1 115 ? 10.131 -7.874 -9.819 1.00 94.75 115 PHE A N 1
ATOM 915 C CA . PHE A 1 115 ? 10.776 -7.039 -8.810 1.00 94.75 115 PHE A CA 1
ATOM 916 C C . PHE A 1 115 ? 12.197 -6.659 -9.223 1.00 94.75 115 PHE A C 1
ATOM 918 O O . PHE A 1 115 ? 13.136 -7.458 -9.115 1.00 94.75 115 PHE A O 1
ATOM 925 N N . TYR A 1 116 ? 12.396 -5.401 -9.613 1.00 94.38 116 TYR A N 1
ATOM 926 C CA . TYR A 1 116 ? 13.752 -4.856 -9.690 1.00 94.38 116 TYR A CA 1
ATOM 927 C C . TYR A 1 116 ? 14.300 -4.641 -8.273 1.00 94.38 116 TYR A C 1
ATOM 929 O O . TYR A 1 116 ? 13.556 -4.331 -7.343 1.00 94.38 116 TYR A O 1
ATOM 937 N N . VAL A 1 117 ? 15.601 -4.836 -8.077 1.00 91.50 117 VAL A N 1
ATOM 938 C CA . VAL A 1 117 ? 16.222 -4.727 -6.752 1.00 91.50 117 VAL A CA 1
ATOM 939 C C . VAL A 1 117 ? 17.307 -3.668 -6.792 1.00 91.50 117 VAL A C 1
ATOM 941 O O . VAL A 1 117 ? 18.145 -3.668 -7.689 1.00 91.50 117 VAL A O 1
ATOM 944 N N . VAL A 1 118 ? 17.278 -2.765 -5.816 1.00 89.00 118 VAL A N 1
ATOM 945 C CA . VAL A 1 118 ? 18.250 -1.682 -5.665 1.00 89.00 118 VAL A CA 1
ATOM 946 C C . VAL A 1 118 ? 18.961 -1.858 -4.332 1.00 89.00 118 VAL A C 1
ATOM 948 O O . VAL A 1 118 ? 18.325 -1.873 -3.277 1.00 89.00 118 VAL A O 1
ATOM 951 N N . ASN A 1 119 ? 20.287 -1.971 -4.373 1.00 82.81 119 ASN A N 1
ATOM 952 C CA . ASN A 1 119 ? 21.111 -1.972 -3.169 1.00 82.81 119 ASN A CA 1
ATOM 953 C C . ASN A 1 119 ? 21.214 -0.548 -2.621 1.00 82.81 119 ASN A C 1
ATOM 955 O O . ASN A 1 119 ? 21.797 0.331 -3.253 1.00 82.81 119 ASN A O 1
ATOM 959 N N . GLN A 1 120 ? 20.671 -0.318 -1.429 1.00 75.88 120 GLN A N 1
ATOM 960 C CA . GLN A 1 120 ? 20.879 0.925 -0.705 1.00 75.88 120 GLN A CA 1
ATOM 961 C C . GLN A 1 120 ? 22.111 0.821 0.184 1.00 75.88 120 GLN A C 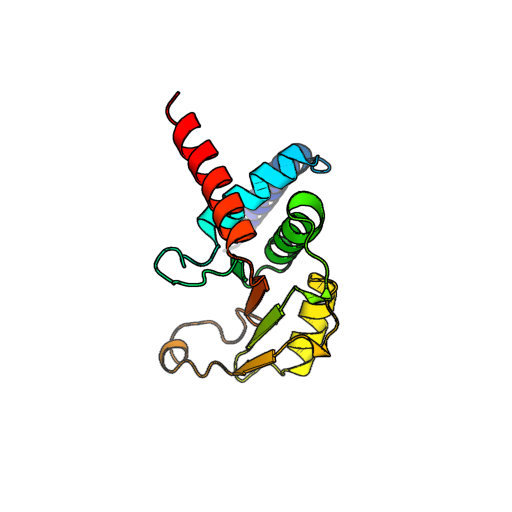1
ATOM 963 O O . GLN A 1 120 ? 22.083 0.267 1.284 1.00 75.88 120 GLN A O 1
ATOM 968 N N . VAL A 1 121 ? 23.196 1.428 -0.288 1.00 64.00 121 VAL A N 1
ATOM 969 C CA . VAL A 1 121 ? 24.384 1.688 0.522 1.00 64.00 121 VAL A CA 1
ATOM 970 C C . VAL A 1 121 ? 24.180 3.028 1.225 1.00 64.00 121 VAL A C 1
ATOM 972 O O . VAL A 1 1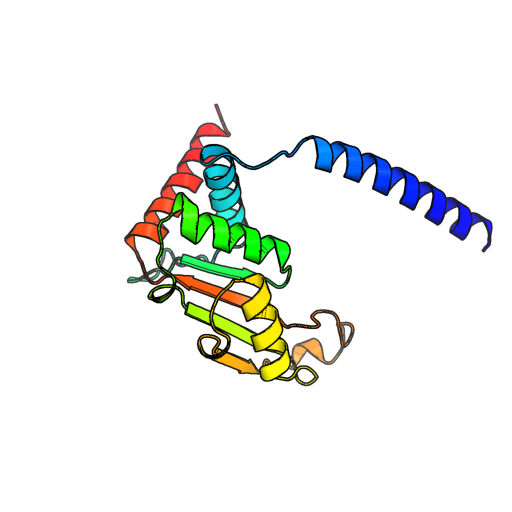21 ? 24.535 4.088 0.718 1.00 64.00 121 VAL A O 1
ATOM 975 N N . SER A 1 122 ? 23.538 3.007 2.391 1.00 59.66 122 SER A N 1
ATOM 976 C CA . SER A 1 122 ? 23.400 4.220 3.195 1.00 59.66 122 SER A CA 1
ATOM 977 C C . SER A 1 122 ? 24.703 4.496 3.949 1.00 59.66 122 SER A C 1
ATOM 979 O O . SER A 1 122 ? 25.023 3.800 4.911 1.00 59.66 122 SER A O 1
ATOM 981 N N . ARG A 1 123 ? 25.434 5.553 3.563 1.00 55.94 123 ARG A N 1
ATOM 982 C CA . ARG A 1 123 ? 26.548 6.094 4.371 1.00 55.94 123 ARG A CA 1
ATOM 983 C C . ARG A 1 123 ? 26.077 6.527 5.771 1.00 55.94 123 ARG A C 1
ATOM 985 O O . ARG A 1 123 ? 26.804 6.361 6.740 1.00 55.94 123 ARG A O 1
ATOM 992 N N . ALA A 1 124 ? 24.836 7.008 5.892 1.00 54.72 124 ALA A N 1
ATOM 993 C CA . ALA A 1 124 ? 24.245 7.476 7.149 1.00 54.72 124 ALA A CA 1
ATOM 994 C C . ALA A 1 124 ? 23.751 6.348 8.080 1.00 54.72 124 ALA A C 1
ATOM 996 O O . ALA A 1 124 ? 23.615 6.568 9.283 1.00 54.72 124 ALA A O 1
ATOM 997 N N . SER A 1 125 ? 23.490 5.135 7.572 1.00 53.62 125 SER A N 1
ATOM 998 C CA . SER A 1 125 ? 23.053 4.010 8.415 1.00 53.62 125 SER A CA 1
ATOM 999 C C . SER A 1 125 ? 24.205 3.292 9.116 1.00 53.62 125 SER A C 1
ATOM 1001 O O . SER A 1 125 ? 23.947 2.344 9.855 1.00 53.62 125 SER A O 1
ATOM 1003 N N . GLN A 1 126 ? 25.455 3.714 8.897 1.00 53.88 126 GLN A N 1
ATOM 1004 C CA . GLN A 1 126 ? 26.617 3.051 9.483 1.00 53.88 126 GLN A CA 1
ATOM 1005 C C . GLN A 1 126 ? 26.738 3.230 11.002 1.00 53.88 126 GLN A C 1
ATOM 1007 O O . GLN A 1 126 ? 27.410 2.414 11.621 1.00 53.88 126 GLN A O 1
ATOM 1012 N N . SER A 1 127 ? 26.077 4.219 11.626 1.00 52.38 127 SER A N 1
ATOM 1013 C CA . SER A 1 127 ? 26.312 4.495 13.056 1.00 52.38 127 SER A CA 1
ATOM 1014 C C . SER A 1 127 ? 25.112 4.428 14.007 1.00 52.38 127 SER A C 1
ATOM 1016 O O . SER A 1 127 ? 25.336 4.566 15.206 1.00 52.38 127 SER A O 1
ATOM 1018 N N . ARG A 1 128 ? 23.852 4.225 13.569 1.00 54.47 128 ARG A N 1
ATOM 1019 C CA . ARG A 1 128 ? 22.697 4.380 14.500 1.00 54.47 128 ARG A CA 1
ATOM 1020 C C . ARG A 1 128 ? 21.477 3.461 14.344 1.00 54.47 128 ARG A C 1
ATOM 1022 O O . ARG A 1 128 ? 20.603 3.518 15.204 1.00 54.47 128 ARG A O 1
ATOM 1029 N N . ARG A 1 129 ? 21.360 2.614 13.309 1.00 54.66 129 ARG A N 1
ATOM 1030 C CA . ARG A 1 129 ? 20.212 1.681 13.182 1.00 54.66 129 ARG A CA 1
ATOM 1031 C C . ARG A 1 129 ? 20.609 0.240 13.512 1.00 54.66 129 ARG A C 1
ATOM 1033 O O . ARG A 1 129 ? 21.667 -0.195 13.058 1.00 54.66 129 ARG A O 1
ATOM 1040 N N . PRO A 1 130 ? 19.765 -0.527 14.233 1.00 56.22 130 PRO A N 1
ATOM 1041 C CA . PRO A 1 130 ? 19.975 -1.959 14.410 1.00 56.22 130 PRO A CA 1
ATOM 1042 C C . PRO A 1 130 ? 20.163 -2.627 13.046 1.00 56.22 130 PRO A C 1
ATOM 1044 O O . PRO A 1 130 ? 19.356 -2.411 12.140 1.00 56.22 130 PRO A O 1
ATOM 1047 N N . ARG A 1 131 ? 21.206 -3.455 12.905 1.00 53.44 131 ARG A N 1
ATOM 1048 C CA . ARG A 1 131 ? 21.630 -4.084 11.635 1.00 53.44 131 ARG A CA 1
ATOM 1049 C C . ARG A 1 131 ? 20.528 -4.861 10.886 1.00 53.44 131 ARG A C 1
ATOM 1051 O O . ARG A 1 131 ? 20.718 -5.145 9.711 1.00 53.44 131 ARG A O 1
ATOM 1058 N N . ASN A 1 132 ? 19.397 -5.166 11.535 1.00 58.09 132 ASN A N 1
ATOM 1059 C CA . ASN A 1 132 ? 18.310 -6.016 11.033 1.00 58.09 132 ASN A CA 1
ATOM 1060 C C . ASN A 1 132 ? 16.900 -5.394 11.121 1.00 58.09 132 ASN A C 1
ATOM 1062 O O . ASN A 1 132 ? 15.917 -6.130 11.129 1.00 58.09 132 ASN A O 1
ATOM 1066 N N . SER A 1 133 ? 16.747 -4.066 11.184 1.00 69.50 133 SER A N 1
ATOM 1067 C CA . SER A 1 133 ? 15.404 -3.467 11.342 1.00 69.50 133 SER A CA 1
ATOM 1068 C C . SER A 1 133 ? 14.439 -3.752 10.178 1.00 69.50 133 SER A C 1
ATOM 1070 O O . SER A 1 133 ? 13.235 -3.601 10.344 1.00 69.50 133 SER A O 1
ATOM 1072 N N . LEU A 1 134 ? 14.954 -4.141 9.004 1.00 82.31 134 LEU A N 1
ATOM 1073 C CA . LEU A 1 134 ? 14.187 -4.348 7.770 1.00 82.31 134 LEU A CA 1
ATOM 1074 C C . LEU A 1 134 ? 14.585 -5.679 7.106 1.00 82.31 134 LEU A C 1
ATOM 1076 O O . LEU A 1 134 ? 15.325 -5.678 6.119 1.00 82.31 134 LEU A O 1
ATOM 1080 N N . PRO A 1 135 ? 14.116 -6.828 7.632 1.00 86.88 135 PRO A N 1
ATOM 1081 C CA . PRO A 1 135 ? 14.581 -8.162 7.228 1.00 86.88 135 PRO A CA 1
ATOM 1082 C C . PRO A 1 135 ? 14.294 -8.519 5.761 1.00 86.88 135 PRO A C 1
ATOM 1084 O O . PRO A 1 135 ? 14.875 -9.474 5.245 1.00 86.88 135 PRO A O 1
ATOM 1087 N N . TYR A 1 136 ? 13.422 -7.752 5.100 1.00 92.38 136 TYR A N 1
ATOM 1088 C CA . TYR A 1 136 ? 13.040 -7.923 3.697 1.00 92.38 136 TYR A CA 1
ATOM 1089 C C . TYR A 1 136 ? 13.177 -6.631 2.874 1.00 92.38 136 TYR A C 1
ATOM 1091 O O . TYR A 1 136 ? 12.737 -6.581 1.726 1.00 92.38 136 TYR A O 1
ATOM 1099 N N . GLY A 1 137 ? 13.814 -5.596 3.432 1.00 92.75 137 GLY A N 1
ATOM 1100 C CA . GLY A 1 137 ? 13.938 -4.293 2.783 1.00 92.75 137 GLY A CA 1
ATOM 1101 C C . GLY A 1 137 ? 12.611 -3.534 2.705 1.00 92.75 137 GLY A C 1
ATOM 1102 O O . GLY A 1 137 ? 11.673 -3.812 3.453 1.00 92.75 137 GLY A O 1
ATOM 1103 N N . THR A 1 138 ? 12.546 -2.577 1.785 1.00 94.88 138 THR A N 1
ATOM 1104 C CA . THR A 1 138 ? 11.365 -1.738 1.537 1.00 94.88 138 THR A CA 1
ATOM 1105 C C . THR A 1 138 ? 10.917 -1.937 0.100 1.00 94.88 138 THR A C 1
ATOM 1107 O O . THR A 1 138 ? 11.715 -1.753 -0.821 1.00 94.88 138 THR A O 1
ATOM 1110 N N . VAL A 1 139 ? 9.651 -2.289 -0.111 1.00 97.25 139 VAL A N 1
ATOM 1111 C CA . VAL A 1 139 ? 9.086 -2.417 -1.457 1.00 97.25 139 VAL A CA 1
ATOM 1112 C C . VAL A 1 139 ? 8.445 -1.107 -1.885 1.00 97.25 139 VAL A C 1
ATOM 1114 O O . VAL A 1 139 ? 7.864 -0.396 -1.073 1.00 97.25 139 VAL A O 1
ATOM 1117 N N . SER A 1 140 ? 8.540 -0.804 -3.171 1.00 97.25 140 SER A N 1
ATOM 1118 C CA . SER A 1 140 ? 7.814 0.251 -3.863 1.00 97.25 140 SER A CA 1
ATOM 1119 C C . SER A 1 140 ? 6.853 -0.410 -4.842 1.00 97.25 140 SER A C 1
ATOM 1121 O O . SER A 1 140 ? 7.295 -1.184 -5.688 1.00 97.25 140 SER A O 1
ATOM 1123 N N . VAL A 1 141 ? 5.560 -0.118 -4.735 1.00 97.56 141 VAL A N 1
ATOM 1124 C CA . VAL A 1 141 ? 4.522 -0.527 -5.691 1.00 97.56 141 VAL A CA 1
ATOM 1125 C C . VAL A 1 141 ? 4.118 0.698 -6.494 1.00 97.56 141 VAL A C 1
ATOM 1127 O O . VAL A 1 141 ? 3.875 1.755 -5.915 1.00 97.56 141 VAL A O 1
ATOM 1130 N N . ARG A 1 142 ? 4.071 0.573 -7.823 1.00 96.31 142 ARG A N 1
ATOM 1131 C CA . ARG A 1 142 ? 3.858 1.691 -8.746 1.00 96.31 142 ARG A CA 1
ATOM 1132 C C . ARG A 1 142 ? 2.879 1.323 -9.851 1.00 96.31 142 ARG A C 1
ATOM 1134 O O . ARG A 1 142 ? 2.987 0.256 -10.452 1.00 96.31 142 ARG A O 1
ATOM 1141 N N . VAL A 1 143 ? 1.985 2.254 -10.161 1.00 96.69 143 VAL A N 1
ATOM 1142 C CA . VAL A 1 143 ? 1.074 2.200 -11.306 1.00 96.69 143 VAL A CA 1
ATOM 1143 C C . VAL A 1 143 ? 1.210 3.501 -12.093 1.00 96.69 143 VAL A C 1
ATOM 1145 O O . VAL A 1 143 ? 0.841 4.580 -11.622 1.00 96.69 143 VAL A O 1
ATOM 1148 N N . SER A 1 144 ? 1.735 3.403 -13.315 1.00 94.00 144 SER A N 1
ATOM 1149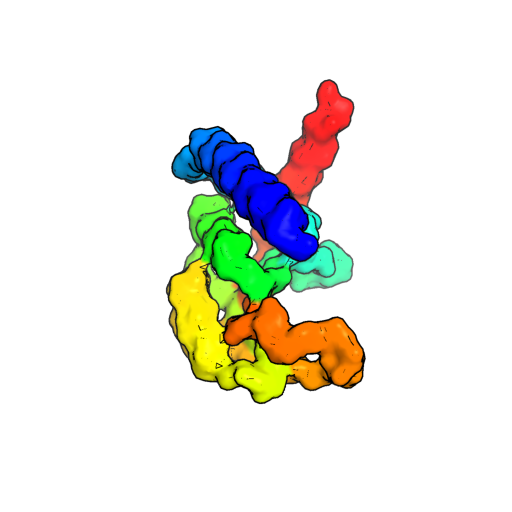 C CA . SER A 1 144 ? 1.854 4.543 -14.231 1.00 94.00 144 SER A CA 1
ATOM 1150 C C . SER A 1 144 ? 0.493 4.853 -14.856 1.00 94.00 144 SER A C 1
ATOM 1152 O O . SER A 1 144 ? 0.120 4.312 -15.898 1.00 94.00 144 SER A O 1
ATOM 1154 N N . SER A 1 145 ? -0.287 5.694 -14.179 1.00 93.88 145 SER A N 1
ATOM 1155 C CA . SER A 1 145 ? -1.577 6.180 -14.662 1.00 93.88 145 SER A CA 1
ATOM 1156 C C . SER A 1 145 ? -1.904 7.525 -14.023 1.00 93.88 145 SER A C 1
ATOM 1158 O O . SER A 1 145 ? -2.278 7.586 -12.850 1.00 93.88 145 SER A O 1
ATOM 1160 N N . ARG A 1 146 ? -1.816 8.600 -14.815 1.00 94.75 146 ARG A N 1
ATOM 1161 C CA . ARG A 1 146 ? -2.213 9.949 -14.385 1.00 94.75 146 ARG A CA 1
ATOM 1162 C C . ARG A 1 146 ? -3.665 9.970 -13.907 1.00 94.75 146 ARG A C 1
ATOM 1164 O O . ARG A 1 146 ? -3.952 10.561 -12.877 1.00 94.75 146 ARG A O 1
ATOM 1171 N N . ALA A 1 147 ? -4.563 9.299 -14.628 1.00 95.19 147 ALA A N 1
ATOM 1172 C CA . ALA A 1 147 ? -5.985 9.263 -14.293 1.00 95.19 147 ALA A CA 1
ATOM 1173 C C . ALA A 1 147 ? -6.244 8.612 -12.926 1.00 95.19 147 ALA A C 1
ATOM 1175 O O . ALA A 1 147 ? -7.009 9.145 -12.131 1.00 95.19 147 ALA A O 1
ATOM 1176 N N . LEU A 1 148 ? -5.574 7.494 -12.619 1.00 96.81 148 LEU A N 1
ATOM 1177 C CA . LEU A 1 148 ? -5.733 6.837 -11.317 1.00 96.81 148 LEU A CA 1
ATOM 1178 C C . LEU A 1 148 ? -5.104 7.645 -10.186 1.00 96.81 148 LEU A C 1
ATOM 1180 O O . LEU A 1 148 ? -5.692 7.725 -9.114 1.00 96.81 148 LEU A O 1
ATOM 1184 N N . PHE A 1 149 ? -3.950 8.269 -10.426 1.00 96.88 149 PHE A N 1
ATOM 1185 C CA . PHE A 1 149 ? -3.342 9.179 -9.460 1.00 96.88 149 PHE A CA 1
ATOM 1186 C C . PHE A 1 149 ? -4.297 10.331 -9.109 1.00 96.88 149 PHE A C 1
ATOM 1188 O O . PHE A 1 149 ? -4.600 10.534 -7.938 1.00 96.88 149 PHE A O 1
ATOM 1195 N N . GLN A 1 150 ? -4.854 11.009 -10.119 1.00 95.69 150 GLN A N 1
ATOM 1196 C CA . GLN A 1 150 ? -5.818 12.098 -9.921 1.00 95.69 150 GLN A CA 1
ATOM 1197 C C . GLN A 1 150 ? -7.114 11.619 -9.253 1.00 95.69 150 GLN A C 1
ATOM 1199 O O . GLN A 1 150 ? -7.629 12.284 -8.363 1.00 95.69 150 GLN A O 1
ATOM 1204 N N . ARG A 1 151 ? -7.613 10.425 -9.601 1.00 97.19 151 ARG A N 1
ATOM 1205 C CA . ARG A 1 151 ? -8.778 9.825 -8.930 1.00 97.19 151 ARG A CA 1
ATOM 1206 C C . ARG A 1 151 ? -8.532 9.610 -7.434 1.00 97.19 151 ARG A C 1
ATOM 1208 O O . ARG A 1 151 ? -9.439 9.832 -6.638 1.00 97.19 151 ARG A O 1
ATOM 1215 N N . VAL A 1 152 ? -7.334 9.164 -7.048 1.00 97.75 152 VAL A N 1
ATOM 1216 C CA . VAL A 1 152 ? -6.978 8.984 -5.633 1.00 97.75 152 VAL A CA 1
ATOM 1217 C C . VAL A 1 152 ? -6.835 10.331 -4.926 1.00 97.75 152 VAL A C 1
ATOM 1219 O O . VAL A 1 152 ? -7.331 10.455 -3.810 1.00 97.75 152 VAL A O 1
ATOM 1222 N N . LEU A 1 153 ? -6.254 11.349 -5.571 1.00 96.69 153 LEU A N 1
ATOM 1223 C CA . LEU A 1 153 ? -6.231 12.711 -5.021 1.00 96.69 153 LEU A CA 1
ATOM 1224 C C . LEU A 1 153 ? -7.637 13.269 -4.792 1.00 96.69 153 LEU A C 1
ATOM 1226 O O . LEU A 1 153 ? -7.912 13.740 -3.697 1.00 96.69 153 LEU A O 1
ATOM 1230 N N . GLY A 1 154 ? -8.554 13.103 -5.745 1.00 96.94 154 GLY A N 1
ATOM 1231 C CA . GLY A 1 154 ? -9.948 13.517 -5.558 1.00 96.94 154 GLY A CA 1
ATOM 1232 C C . GLY A 1 154 ? -10.644 12.797 -4.394 1.00 96.94 154 GLY A C 1
ATOM 1233 O O . GLY A 1 154 ? -11.500 13.369 -3.727 1.00 96.94 154 GLY A O 1
ATOM 1234 N N . CYS A 1 155 ? -10.257 11.551 -4.080 1.00 97.38 155 CYS A N 1
ATOM 1235 C CA . CYS A 1 155 ? -10.746 10.877 -2.870 1.00 97.38 155 CYS A CA 1
ATOM 1236 C C . CYS A 1 155 ? -10.211 11.540 -1.590 1.00 97.38 155 CYS A C 1
ATOM 1238 O O . CYS A 1 155 ? -10.936 11.620 -0.602 1.00 97.38 155 CYS A O 1
ATOM 1240 N N . ILE A 1 156 ? -8.955 11.992 -1.610 1.00 96.62 156 ILE A N 1
ATOM 1241 C CA . ILE A 1 156 ? -8.304 12.678 -0.489 1.00 96.62 156 ILE A CA 1
ATOM 1242 C C . ILE A 1 156 ? -8.925 14.058 -0.266 1.00 96.62 156 ILE A C 1
ATOM 1244 O O . ILE A 1 156 ? -9.278 14.380 0.865 1.00 96.62 156 ILE A O 1
ATOM 1248 N N . GLU A 1 157 ? -9.111 14.832 -1.334 1.00 96.31 157 GLU A N 1
ATOM 1249 C CA . GLU A 1 157 ? -9.839 16.108 -1.312 1.00 96.31 157 GLU A CA 1
ATOM 1250 C C . GLU A 1 157 ? -11.238 15.901 -0.724 1.00 96.31 157 GLU A C 1
ATOM 1252 O O . GLU A 1 157 ? -11.606 16.554 0.246 1.00 96.31 157 GLU A O 1
ATOM 1257 N N . GLY A 1 158 ? -11.954 14.870 -1.183 1.00 95.75 158 GLY A N 1
ATOM 1258 C CA . GLY A 1 158 ? -13.248 14.500 -0.620 1.00 95.75 158 GLY A CA 1
ATOM 1259 C C . GLY A 1 158 ? -13.225 14.181 0.882 1.00 95.75 158 GLY A C 1
ATOM 1260 O O . GLY A 1 158 ? -14.217 14.440 1.558 1.00 95.75 158 GLY A O 1
ATOM 1261 N N . PHE A 1 159 ? -12.137 13.644 1.446 1.00 92.94 159 PHE A N 1
ATOM 1262 C CA . PHE A 1 159 ? -12.021 13.508 2.906 1.00 92.94 159 PHE A CA 1
ATOM 1263 C C . PHE A 1 159 ? -11.768 14.845 3.583 1.00 92.94 159 PHE A C 1
ATOM 1265 O O . PHE A 1 159 ? -12.422 15.138 4.580 1.00 92.94 159 PHE A O 1
ATOM 1272 N N . ALA A 1 160 ? -10.841 15.642 3.051 1.00 92.88 160 ALA A N 1
ATOM 1273 C CA . ALA A 1 160 ? -10.488 16.938 3.614 1.00 92.88 160 ALA A CA 1
ATOM 1274 C C . ALA A 1 160 ? -11.702 17.882 3.656 1.00 92.88 160 ALA A C 1
ATOM 1276 O O . ALA A 1 160 ? -11.997 18.452 4.704 1.00 92.88 160 ALA A O 1
ATOM 1277 N N . ASP A 1 161 ? -12.466 17.950 2.567 1.00 94.88 161 ASP A N 1
ATOM 1278 C CA . ASP A 1 161 ? -13.641 18.819 2.427 1.00 94.88 161 ASP A CA 1
ATOM 1279 C C . ASP A 1 161 ? -14.802 18.436 3.356 1.00 94.88 161 ASP A C 1
ATOM 1281 O O . ASP A 1 161 ? -15.689 19.247 3.624 1.00 94.88 161 ASP A O 1
ATOM 1285 N N . ASN A 1 162 ? -14.843 17.186 3.825 1.00 91.94 162 ASN A N 1
ATOM 1286 C CA . ASN A 1 162 ? -15.878 16.697 4.740 1.00 91.94 162 ASN A CA 1
ATOM 1287 C C . ASN A 1 162 ? -15.369 16.528 6.180 1.00 91.94 162 ASN A C 1
ATOM 1289 O O . ASN A 1 162 ? -16.136 16.092 7.030 1.00 91.94 162 ASN A O 1
ATOM 1293 N N . ALA A 1 163 ? -14.109 16.868 6.470 1.00 87.50 163 ALA A N 1
ATOM 1294 C CA . ALA A 1 163 ? -13.561 16.823 7.827 1.00 87.50 163 ALA A CA 1
ATOM 1295 C C . ALA A 1 163 ? -13.923 18.062 8.666 1.00 87.50 163 ALA A C 1
ATOM 1297 O O . ALA A 1 163 ? -13.763 18.046 9.883 1.00 87.50 163 ALA A O 1
ATOM 1298 N N . THR A 1 164 ? -14.374 19.138 8.018 1.00 79.31 164 THR A N 1
ATOM 1299 C CA . THR A 1 164 ? -14.699 20.433 8.638 1.00 79.31 164 THR A CA 1
ATOM 1300 C C . THR A 1 164 ? -16.194 20.766 8.619 1.00 79.31 164 THR A C 1
ATOM 1302 O O . THR A 1 164 ? -16.567 21.875 8.997 1.00 79.31 164 THR A O 1
ATOM 1305 N N . LYS A 1 165 ? -17.036 19.829 8.170 1.00 61.16 165 LYS A N 1
ATOM 1306 C CA . LYS A 1 165 ? -18.500 19.921 8.244 1.00 61.16 165 LYS A CA 1
ATOM 1307 C C . LYS A 1 165 ? -18.998 19.313 9.545 1.00 61.16 165 LYS A C 1
ATOM 1309 O O . LYS A 1 165 ? -19.951 19.888 10.107 1.00 61.16 165 LYS A O 1
#